Protein AF-A0A969RAW8-F1 (afdb_monomer_lite)

Structure (mmCIF, N/CA/C/O backbone):
data_AF-A0A969RAW8-F1
#
_entry.id   AF-A0A969RAW8-F1
#
loop_
_atom_site.group_PDB
_atom_site.id
_atom_site.type_symbol
_atom_site.label_atom_id
_atom_site.label_alt_id
_atom_site.label_comp_id
_atom_site.label_asym_id
_atom_site.label_entity_id
_atom_site.label_seq_id
_atom_site.pdbx_PDB_ins_code
_atom_site.Cartn_x
_atom_site.Cartn_y
_atom_site.Cartn_z
_atom_site.occupancy
_atom_site.B_iso_or_equiv
_atom_site.auth_seq_id
_atom_site.auth_comp_id
_atom_site.auth_asym_id
_atom_site.auth_atom_id
_atom_site.pdbx_PDB_model_num
ATOM 1 N N . MET A 1 1 ? 5.756 15.531 -31.011 1.00 53.41 1 MET A N 1
ATOM 2 C CA . MET A 1 1 ? 4.777 14.735 -30.243 1.00 53.41 1 MET A CA 1
ATOM 3 C C . MET A 1 1 ? 5.418 14.379 -28.921 1.00 53.41 1 MET A C 1
ATOM 5 O O . MET A 1 1 ? 6.504 13.820 -28.937 1.00 53.41 1 MET A O 1
ATOM 9 N N . THR A 1 2 ? 4.807 14.741 -27.801 1.00 65.00 2 THR A N 1
ATOM 10 C CA . THR A 1 2 ? 5.209 14.239 -26.485 1.00 65.00 2 THR A CA 1
ATOM 11 C C . THR A 1 2 ? 4.816 12.769 -26.397 1.00 65.00 2 THR A C 1
ATOM 13 O O . THR A 1 2 ? 3.637 12.431 -26.468 1.00 65.00 2 THR A O 1
ATOM 16 N N . THR A 1 3 ? 5.802 11.883 -26.308 1.00 72.25 3 THR A N 1
ATOM 17 C CA . THR A 1 3 ? 5.573 10.452 -26.107 1.00 72.25 3 THR A CA 1
ATOM 18 C C . THR A 1 3 ? 5.010 10.258 -24.702 1.00 72.25 3 THR A C 1
ATOM 20 O O . THR A 1 3 ? 5.694 10.544 -23.722 1.00 72.25 3 THR A O 1
ATOM 23 N N . ILE A 1 4 ? 3.760 9.807 -24.585 1.00 74.81 4 ILE A N 1
ATOM 24 C CA . ILE A 1 4 ? 3.199 9.421 -23.288 1.00 74.81 4 ILE A CA 1
ATOM 25 C C . ILE A 1 4 ? 3.856 8.095 -22.902 1.00 74.81 4 ILE A C 1
ATOM 27 O O . ILE A 1 4 ? 3.622 7.072 -23.543 1.00 74.81 4 ILE A O 1
ATOM 31 N N . GLN A 1 5 ? 4.714 8.120 -21.885 1.00 75.19 5 GLN A N 1
ATOM 32 C CA . GLN A 1 5 ? 5.276 6.904 -21.305 1.00 75.19 5 GLN A CA 1
ATOM 33 C C . GLN A 1 5 ? 4.210 6.235 -20.435 1.00 75.19 5 GLN A C 1
ATOM 35 O O . GLN A 1 5 ? 3.699 6.839 -19.494 1.00 75.19 5 GLN A O 1
ATOM 40 N N . SER A 1 6 ? 3.864 4.993 -20.769 1.00 79.94 6 SER A N 1
ATOM 41 C CA . SER A 1 6 ? 2.999 4.143 -19.955 1.00 79.94 6 SER A CA 1
ATOM 42 C C . SER A 1 6 ? 3.867 3.155 -19.187 1.00 79.94 6 SER A C 1
ATOM 44 O O . SER A 1 6 ? 4.774 2.548 -19.759 1.00 79.94 6 SER A O 1
ATOM 46 N N . TYR A 1 7 ? 3.591 3.005 -17.896 1.00 82.88 7 TYR A N 1
ATOM 47 C CA . TYR A 1 7 ? 4.262 2.043 -17.036 1.00 82.88 7 TYR A CA 1
ATOM 48 C C . TYR A 1 7 ? 3.241 1.039 -16.509 1.00 82.88 7 TYR A C 1
ATOM 50 O O . TYR A 1 7 ? 2.098 1.400 -16.232 1.00 82.88 7 TYR A O 1
ATOM 58 N N . ALA A 1 8 ? 3.654 -0.221 -16.363 1.00 85.81 8 ALA A N 1
ATOM 59 C CA . ALA A 1 8 ? 2.799 -1.251 -15.790 1.00 85.81 8 ALA A CA 1
ATOM 60 C C . ALA A 1 8 ? 2.502 -0.926 -14.319 1.00 85.81 8 ALA A C 1
ATOM 62 O O . ALA A 1 8 ? 3.418 -0.836 -13.494 1.00 85.81 8 ALA A O 1
ATOM 63 N N . THR A 1 9 ? 1.220 -0.761 -14.012 1.00 90.88 9 THR A N 1
ATOM 64 C CA . THR A 1 9 ? 0.713 -0.565 -12.655 1.00 90.88 9 THR A CA 1
ATOM 65 C C . THR A 1 9 ? 0.059 -1.859 -12.201 1.00 90.88 9 THR A C 1
ATOM 67 O O . THR A 1 9 ? -0.795 -2.404 -12.896 1.00 90.88 9 THR A O 1
ATOM 70 N N . ASN A 1 10 ? 0.475 -2.353 -11.044 1.00 93.19 10 ASN A N 1
ATOM 71 C CA . ASN A 1 10 ? -0.136 -3.493 -10.382 1.00 93.19 10 ASN A CA 1
ATOM 72 C C . ASN A 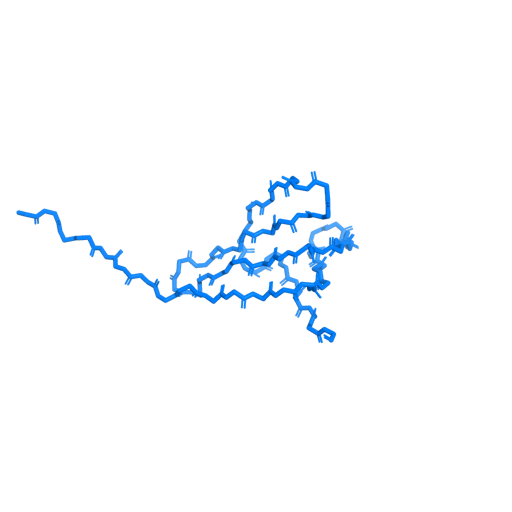1 10 ? -1.203 -3.006 -9.402 1.00 93.19 10 ASN A C 1
ATOM 74 O O . ASN A 1 10 ? -1.087 -1.914 -8.841 1.00 93.19 10 ASN A O 1
ATOM 78 N N . TYR A 1 11 ? -2.214 -3.842 -9.192 1.00 94.44 11 TYR A N 1
ATOM 79 C CA . TYR A 1 11 ? -3.327 -3.594 -8.287 1.00 94.44 11 TYR A CA 1
ATOM 80 C C . TYR A 1 11 ? -3.481 -4.776 -7.333 1.00 94.44 11 TYR A C 1
ATOM 82 O O . TYR A 1 11 ? -3.464 -5.924 -7.775 1.00 94.44 11 TYR A O 1
ATOM 90 N N . ILE A 1 12 ? -3.610 -4.492 -6.039 1.00 94.44 12 ILE A N 1
ATOM 91 C CA . ILE A 1 12 ? -3.846 -5.483 -4.986 1.00 94.44 12 ILE A CA 1
ATOM 92 C C . ILE A 1 12 ? -5.067 -5.034 -4.187 1.00 94.44 12 ILE A C 1
ATOM 94 O O . ILE A 1 12 ? -5.120 -3.890 -3.739 1.00 94.44 12 ILE A O 1
ATOM 98 N N . GLU A 1 13 ? -6.030 -5.924 -3.982 1.00 95.00 13 GLU A N 1
ATOM 99 C CA . GLU A 1 13 ? -7.180 -5.692 -3.103 1.00 95.00 13 GLU A CA 1
ATOM 100 C C . GLU A 1 13 ? -6.902 -6.212 -1.693 1.00 95.00 13 GLU A C 1
ATOM 102 O O . GLU A 1 13 ? -6.175 -7.189 -1.531 1.00 95.00 13 GLU A O 1
ATOM 107 N N . ASN A 1 14 ? -7.512 -5.578 -0.686 1.00 94.69 14 ASN A N 1
ATOM 108 C CA . ASN A 1 14 ? -7.487 -6.016 0.716 1.00 94.69 14 ASN A CA 1
ATOM 109 C C . ASN A 1 14 ? -6.071 -6.327 1.230 1.00 94.69 14 ASN A C 1
ATOM 111 O O . ASN A 1 14 ? -5.804 -7.401 1.762 1.00 94.69 14 ASN A O 1
ATOM 115 N N . ALA A 1 15 ? -5.149 -5.385 1.030 1.00 93.81 15 ALA A N 1
ATOM 116 C CA . ALA A 1 15 ? -3.754 -5.544 1.416 1.00 93.81 15 ALA A CA 1
ATOM 117 C C . ALA A 1 15 ? -3.480 -4.913 2.780 1.00 93.81 15 ALA A C 1
ATOM 119 O O . ALA A 1 15 ? -3.980 -3.830 3.095 1.00 93.81 15 ALA A O 1
ATOM 120 N N . LYS A 1 16 ? -2.576 -5.522 3.542 1.00 95.31 16 LYS A N 1
ATOM 121 C CA . LYS A 1 16 ? -2.040 -4.914 4.755 1.00 95.31 16 LYS A CA 1
ATOM 122 C C . LYS A 1 16 ? -0.732 -4.201 4.427 1.00 95.31 16 LYS A C 1
ATOM 124 O O . LYS A 1 16 ? 0.220 -4.807 3.940 1.00 95.31 16 LYS A O 1
ATOM 129 N N . VAL A 1 17 ? -0.682 -2.894 4.674 1.00 94.88 17 VAL A N 1
ATOM 130 C CA . VAL A 1 17 ? 0.470 -2.042 4.351 1.00 94.88 17 VAL A CA 1
ATOM 131 C C . VAL A 1 17 ? 1.112 -1.527 5.629 1.00 94.88 17 VAL A C 1
ATOM 133 O O . VAL A 1 17 ? 0.469 -0.848 6.421 1.00 94.88 17 VAL A O 1
ATOM 136 N N . THR A 1 18 ? 2.400 -1.797 5.819 1.00 96.00 18 THR A N 1
ATOM 137 C CA . THR A 1 18 ? 3.183 -1.255 6.936 1.00 96.00 18 THR A CA 1
ATOM 138 C C . THR A 1 18 ? 4.087 -0.136 6.440 1.00 96.00 18 THR A C 1
ATOM 140 O O . THR A 1 18 ? 4.914 -0.355 5.557 1.00 96.00 18 THR A O 1
ATOM 143 N N . LEU A 1 19 ? 3.953 1.061 7.009 1.00 93.38 19 LEU A N 1
ATOM 144 C CA . LEU A 1 19 ? 4.847 2.187 6.749 1.00 93.38 19 LEU A CA 1
ATOM 145 C C . LEU A 1 19 ? 6.149 2.010 7.532 1.00 93.38 19 LEU A C 1
ATOM 147 O O . LEU A 1 19 ? 6.1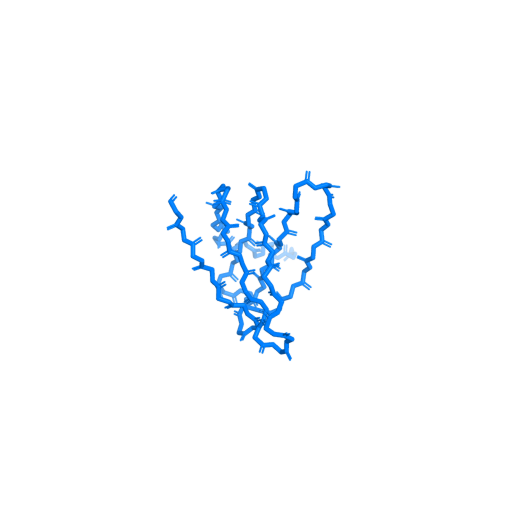43 1.952 8.759 1.00 93.38 19 LEU A O 1
ATOM 151 N N . VAL A 1 20 ? 7.274 1.975 6.822 1.00 90.94 20 VAL A N 1
ATOM 152 C CA . VAL A 1 20 ? 8.602 1.689 7.389 1.00 90.94 20 VAL A CA 1
ATOM 153 C C . VAL A 1 20 ? 9.052 2.773 8.373 1.00 90.94 20 VAL A C 1
ATOM 155 O O . VAL A 1 20 ? 9.698 2.475 9.371 1.00 90.94 20 VAL A O 1
ATOM 158 N N . THR A 1 21 ? 8.708 4.038 8.122 1.00 82.81 21 THR A N 1
ATOM 159 C CA . THR A 1 21 ? 9.185 5.177 8.926 1.00 82.81 21 THR A CA 1
ATOM 160 C C . THR A 1 21 ? 8.491 5.316 10.278 1.00 82.81 21 THR A C 1
ATOM 162 O O . THR A 1 21 ? 9.093 5.833 11.215 1.00 82.81 21 THR A O 1
ATOM 165 N N . SER A 1 22 ? 7.235 4.886 10.385 1.00 86.00 22 SER A N 1
ATOM 166 C CA . SER A 1 22 ? 6.411 5.040 11.591 1.00 86.00 22 SER A CA 1
ATOM 167 C C . SER A 1 22 ? 5.997 3.710 12.220 1.00 86.00 22 SER A C 1
ATOM 169 O O . SER A 1 22 ? 5.336 3.716 13.257 1.00 86.00 22 SER A O 1
ATOM 171 N N . SER A 1 23 ? 6.327 2.580 11.585 1.00 88.00 23 SER A N 1
ATOM 172 C CA . SER A 1 23 ? 5.772 1.253 11.891 1.00 88.00 23 SER A CA 1
ATOM 173 C C . SER A 1 23 ? 4.236 1.232 11.921 1.00 88.00 23 SER A C 1
ATOM 175 O O . SER A 1 23 ? 3.628 0.354 12.532 1.00 88.00 23 SER A O 1
ATOM 177 N N . GLN A 1 24 ? 3.591 2.212 11.280 1.00 92.81 24 GLN A N 1
ATOM 178 C CA . GLN A 1 24 ? 2.142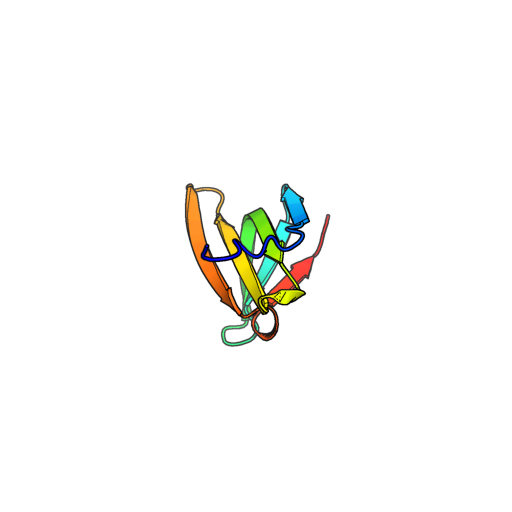 2.298 11.208 1.00 92.81 24 GLN A CA 1
ATOM 179 C C . GLN A 1 24 ? 1.626 1.233 10.248 1.00 92.81 24 GLN A C 1
ATOM 181 O O . GLN A 1 24 ? 2.061 1.160 9.100 1.00 92.81 24 GLN A O 1
ATOM 186 N N . VAL A 1 25 ? 0.657 0.452 10.710 1.00 94.38 25 VAL A N 1
ATOM 187 C CA . VAL A 1 25 ? -0.044 -0.537 9.894 1.00 94.38 25 VAL A CA 1
ATOM 188 C C . VAL A 1 25 ? -1.343 0.069 9.375 1.00 94.38 25 VAL A C 1
ATOM 190 O O . VAL A 1 25 ? -2.081 0.720 10.117 1.00 94.38 25 VAL A O 1
ATOM 193 N N . ILE A 1 26 ? -1.603 -0.132 8.090 1.00 94.12 26 ILE A N 1
ATOM 194 C CA . ILE A 1 26 ? -2.779 0.336 7.371 1.00 94.12 26 ILE A CA 1
ATOM 195 C C . ILE A 1 26 ? -3.450 -0.880 6.740 1.00 94.12 26 ILE A C 1
ATOM 197 O O . ILE A 1 26 ? -2.873 -1.535 5.874 1.00 94.12 26 ILE A O 1
ATOM 201 N N . GLU A 1 27 ? -4.690 -1.132 7.140 1.00 94.75 27 GLU A N 1
ATOM 202 C CA . GLU A 1 27 ? -5.588 -2.028 6.415 1.00 94.75 27 GLU A CA 1
ATOM 203 C C . GLU A 1 27 ? -6.089 -1.283 5.172 1.00 94.75 27 GLU A C 1
ATOM 205 O O . GLU A 1 27 ? -6.894 -0.347 5.261 1.00 94.75 27 GLU A O 1
ATOM 210 N N . ALA A 1 28 ? -5.546 -1.631 4.007 1.00 94.94 28 ALA A N 1
ATOM 211 C CA . ALA A 1 28 ? -5.873 -0.985 2.749 1.00 94.94 28 ALA A CA 1
ATOM 212 C C . ALA A 1 28 ? -7.022 -1.722 2.063 1.00 94.94 28 ALA A C 1
ATOM 214 O O . ALA A 1 28 ? -7.006 -2.941 1.912 1.00 94.94 28 ALA A O 1
ATOM 215 N N . LYS A 1 29 ? -8.001 -0.959 1.584 1.00 96.31 29 LYS A N 1
ATOM 216 C CA . LYS A 1 29 ? -9.029 -1.455 0.665 1.00 96.31 29 LYS A CA 1
ATOM 217 C C . LYS A 1 29 ? -8.389 -1.911 -0.640 1.00 96.31 29 LYS A C 1
ATOM 219 O O . LYS A 1 29 ? -8.711 -2.977 -1.152 1.00 96.31 29 LYS A O 1
ATOM 224 N N . SER A 1 30 ? -7.438 -1.127 -1.142 1.00 96.25 30 SER A N 1
ATOM 225 C CA . SER A 1 30 ? -6.614 -1.523 -2.277 1.00 96.25 30 SER A CA 1
ATOM 226 C C . SER A 1 30 ? -5.301 -0.757 -2.347 1.00 96.25 30 SER A C 1
ATOM 228 O O . SER A 1 30 ? -5.183 0.351 -1.822 1.00 96.25 30 SER A O 1
ATOM 230 N N . VAL A 1 31 ? -4.331 -1.316 -3.060 1.00 95.94 31 VAL A N 1
ATOM 231 C CA . VAL A 1 31 ? -3.041 -0.698 -3.345 1.00 95.94 31 VAL A CA 1
ATOM 232 C C . VAL A 1 31 ? -2.778 -0.738 -4.843 1.00 95.94 31 VAL A C 1
ATOM 234 O O . VAL A 1 31 ? -2.820 -1.795 -5.464 1.00 95.94 31 VAL A O 1
ATOM 237 N N . GLU A 1 32 ? -2.472 0.420 -5.414 1.00 95.75 32 GLU A N 1
ATOM 238 C CA . GLU A 1 32 ? -1.950 0.560 -6.770 1.00 95.75 32 GLU A CA 1
ATOM 239 C C . GLU A 1 32 ? -0.461 0.886 -6.681 1.00 95.75 32 GLU A C 1
ATOM 241 O O . GLU A 1 32 ? -0.065 1.792 -5.946 1.00 95.75 32 GLU A O 1
ATOM 246 N N . TYR A 1 33 ? 0.386 0.189 -7.429 1.00 94.31 33 TYR A N 1
ATOM 247 C CA . TYR A 1 33 ? 1.812 0.499 -7.432 1.00 94.31 33 TYR A CA 1
ATOM 248 C C . 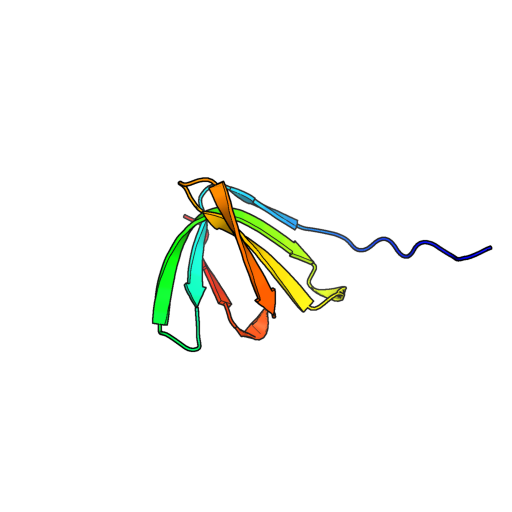TYR A 1 33 ? 2.466 0.242 -8.771 1.00 94.31 33 TYR A C 1
ATOM 250 O O . TYR A 1 33 ? 2.111 -0.674 -9.510 1.00 94.31 33 TYR A O 1
ATOM 258 N N . CYS A 1 34 ? 3.484 1.038 -9.065 1.00 92.81 34 CYS A N 1
ATOM 259 C CA . CYS A 1 34 ? 4.295 0.857 -10.250 1.00 92.81 34 CYS A CA 1
ATOM 260 C C . CYS A 1 34 ? 5.773 0.901 -9.855 1.00 92.81 34 CYS A C 1
ATOM 262 O O . CYS A 1 34 ? 6.295 1.925 -9.416 1.00 92.81 34 CYS A O 1
ATOM 264 N N . ILE A 1 35 ? 6.451 -0.239 -10.016 1.00 88.75 35 ILE A N 1
ATOM 265 C CA . ILE A 1 35 ? 7.857 -0.410 -9.618 1.00 88.75 35 ILE A CA 1
ATOM 266 C C . ILE A 1 35 ? 8.766 0.524 -10.424 1.00 88.75 35 ILE A C 1
ATOM 268 O O . ILE A 1 35 ? 9.697 1.095 -9.870 1.00 88.75 35 ILE A O 1
ATOM 272 N N . ALA A 1 36 ? 8.467 0.727 -11.711 1.00 88.94 36 ALA A N 1
ATOM 273 C CA . ALA A 1 36 ? 9.286 1.553 -12.596 1.00 88.94 36 ALA A CA 1
ATOM 274 C C . ALA A 1 36 ? 9.308 3.037 -12.191 1.00 88.94 36 ALA A C 1
ATOM 276 O O . ALA A 1 36 ? 10.336 3.688 -12.347 1.00 88.94 36 ALA A O 1
ATOM 277 N N . ILE A 1 37 ? 8.199 3.562 -11.658 1.00 89.50 37 ILE A N 1
ATOM 278 C CA . ILE A 1 37 ? 8.117 4.951 -11.173 1.00 89.50 37 ILE A CA 1
ATOM 279 C C . ILE A 1 37 ? 8.418 5.065 -9.672 1.00 89.50 37 ILE A C 1
ATOM 281 O O . ILE A 1 37 ? 8.603 6.170 -9.175 1.00 89.50 37 ILE A O 1
ATOM 285 N N . GLY A 1 38 ? 8.456 3.942 -8.947 1.00 93.44 38 GLY A N 1
ATOM 286 C CA . GLY A 1 38 ? 8.828 3.883 -7.533 1.00 93.44 38 GLY A CA 1
ATOM 287 C C . GLY A 1 38 ? 7.749 4.349 -6.554 1.00 93.44 38 GLY A C 1
ATOM 288 O O . GLY A 1 38 ? 8.059 4.566 -5.387 1.00 93.44 38 GLY A O 1
ATOM 289 N N . TYR A 1 39 ? 6.491 4.492 -6.979 1.00 94.44 39 TYR A N 1
ATOM 290 C CA . TYR A 1 39 ? 5.405 4.972 -6.118 1.00 94.44 39 TYR A CA 1
ATOM 291 C C . TYR A 1 39 ? 4.335 3.911 -5.865 1.00 94.44 39 TYR A C 1
ATOM 293 O O . TYR A 1 39 ? 4.010 3.084 -6.721 1.00 94.44 39 TYR A O 1
ATOM 301 N N . VAL A 1 40 ? 3.778 3.995 -4.661 1.00 95.44 40 VAL A N 1
ATOM 302 C CA . VAL A 1 40 ? 2.644 3.237 -4.142 1.00 95.44 40 VAL A CA 1
ATOM 303 C C . VAL A 1 40 ? 1.538 4.231 -3.798 1.00 95.44 40 VAL A C 1
ATOM 305 O O . VAL A 1 40 ? 1.780 5.240 -3.131 1.00 95.44 40 VAL A O 1
ATOM 308 N N . LYS A 1 41 ? 0.320 3.921 -4.227 1.00 95.94 41 LYS A N 1
ATOM 309 C CA . LYS A 1 41 ? -0.925 4.578 -3.846 1.00 95.94 41 LYS A CA 1
ATOM 310 C C . LYS A 1 41 ? -1.737 3.585 -3.021 1.00 95.94 41 LYS A C 1
ATOM 312 O O . LYS A 1 41 ? -2.199 2.570 -3.532 1.00 95.94 41 LYS A O 1
ATOM 317 N N . VAL A 1 42 ? -1.909 3.889 -1.745 1.00 95.69 42 VAL A N 1
ATOM 318 C CA . VAL A 1 42 ? -2.702 3.110 -0.794 1.00 95.69 42 VAL A CA 1
ATOM 319 C C . VAL A 1 42 ? -4.063 3.775 -0.658 1.00 95.69 42 VAL A C 1
ATOM 321 O O . VAL A 1 42 ? -4.137 4.965 -0.355 1.00 95.69 42 VAL A O 1
ATOM 324 N N . ILE A 1 43 ? -5.129 3.013 -0.871 1.00 97.00 43 ILE A N 1
ATOM 325 C CA . ILE A 1 43 ? -6.509 3.432 -0.630 1.00 97.00 43 ILE A CA 1
ATOM 326 C C . ILE A 1 43 ? -6.968 2.718 0.638 1.00 97.00 43 ILE A C 1
ATOM 328 O O . ILE A 1 43 ? -7.007 1.488 0.689 1.00 97.00 43 ILE A O 1
ATOM 332 N N . THR A 1 44 ? -7.262 3.480 1.683 1.00 95.12 44 THR A N 1
ATOM 333 C CA . THR A 1 44 ? -7.702 2.961 2.984 1.00 95.12 44 THR A CA 1
ATOM 334 C C . THR A 1 44 ? -9.178 2.556 2.954 1.00 95.12 44 THR A C 1
ATOM 336 O O . THR A 1 44 ? -9.913 2.888 2.025 1.00 95.12 44 THR A O 1
ATOM 339 N N . GLN A 1 45 ? -9.634 1.844 3.987 1.00 93.94 45 GLN A N 1
ATOM 340 C CA . GLN A 1 45 ? -11.043 1.435 4.119 1.00 93.94 45 GLN A CA 1
ATOM 341 C C . GLN A 1 45 ? -12.028 2.616 4.185 1.00 93.94 45 GLN A C 1
ATOM 343 O O . GLN A 1 45 ? -13.181 2.475 3.793 1.00 93.94 45 GLN A O 1
ATOM 348 N N . ASP A 1 46 ? -11.577 3.785 4.643 1.00 94.75 46 ASP A N 1
ATOM 349 C CA . ASP A 1 46 ? -12.355 5.030 4.673 1.00 94.75 46 ASP A CA 1
ATOM 350 C C . ASP A 1 46 ? -12.132 5.922 3.434 1.00 94.75 46 ASP A C 1
ATOM 352 O O . ASP A 1 46 ? -12.328 7.134 3.496 1.00 94.75 46 ASP A O 1
ATOM 356 N N . ASP A 1 47 ? -11.698 5.323 2.318 1.00 93.12 47 ASP A N 1
ATOM 357 C CA . ASP A 1 47 ? -11.458 5.959 1.012 1.00 93.12 47 ASP A CA 1
ATOM 358 C C . ASP A 1 47 ? -10.447 7.128 1.034 1.00 93.12 47 ASP A C 1
ATOM 360 O O . ASP A 1 47 ? -10.356 7.922 0.090 1.00 93.12 47 ASP A O 1
ATOM 364 N N . ARG A 1 48 ? -9.608 7.222 2.075 1.00 95.56 48 ARG A N 1
ATOM 365 C CA . ARG A 1 48 ? -8.450 8.123 2.064 1.00 95.56 48 ARG A CA 1
ATOM 366 C C . ARG A 1 48 ? -7.351 7.539 1.189 1.00 95.56 48 ARG A C 1
ATOM 368 O O . ARG A 1 48 ? -7.130 6.332 1.127 1.00 95.56 48 ARG A O 1
ATOM 375 N N . THR A 1 49 ? -6.630 8.426 0.514 1.00 95.88 49 THR A N 1
ATOM 376 C CA . THR A 1 49 ? -5.507 8.048 -0.343 1.00 95.88 49 THR A CA 1
ATOM 377 C C . THR A 1 49 ? -4.198 8.507 0.282 1.00 95.88 49 THR A C 1
ATOM 379 O O . THR A 1 49 ? -4.032 9.685 0.595 1.00 95.88 49 THR A O 1
ATOM 382 N N . LEU A 1 50 ? -3.251 7.583 0.415 1.00 94.50 50 LEU A N 1
ATOM 383 C CA . LEU A 1 50 ? -1.864 7.863 0.762 1.00 94.50 50 LEU A CA 1
ATOM 384 C C . LEU A 1 50 ? -0.983 7.532 -0.441 1.00 94.50 50 LEU A C 1
ATOM 386 O O . LEU A 1 50 ? -1.052 6.428 -0.972 1.00 94.50 50 LEU A O 1
ATOM 390 N N . ILE A 1 51 ? -0.128 8.467 -0.852 1.00 95.19 51 ILE A N 1
ATOM 391 C CA . ILE A 1 51 ? 0.870 8.235 -1.900 1.00 95.19 51 ILE A CA 1
ATOM 392 C C . ILE A 1 51 ? 2.251 8.325 -1.264 1.00 95.19 51 ILE A C 1
ATOM 394 O O . ILE A 1 51 ? 2.566 9.303 -0.588 1.00 95.19 51 ILE A O 1
ATOM 398 N N . THR A 1 52 ? 3.073 7.300 -1.466 1.00 95.06 52 THR A N 1
ATOM 399 C CA . THR A 1 52 ? 4.424 7.230 -0.905 1.00 95.06 52 THR A CA 1
ATOM 400 C C . THR A 1 52 ? 5.364 6.459 -1.825 1.00 95.06 52 THR A C 1
ATOM 402 O O . THR A 1 52 ? 4.930 5.778 -2.754 1.00 95.06 52 THR A O 1
ATOM 405 N N . HIS A 1 53 ? 6.667 6.589 -1.592 1.00 95.25 53 HIS A N 1
ATOM 406 C CA . HIS A 1 53 ? 7.674 5.823 -2.318 1.00 95.25 53 HIS A CA 1
ATOM 407 C C . HIS A 1 53 ? 7.617 4.342 -1.908 1.00 95.25 53 HIS A C 1
ATOM 409 O O . HIS A 1 53 ? 7.415 4.034 -0.734 1.00 95.25 53 HIS A O 1
ATOM 415 N N . ILE A 1 54 ? 7.838 3.420 -2.848 1.00 93.25 54 ILE A N 1
ATOM 416 C CA . ILE A 1 54 ? 7.741 1.968 -2.620 1.00 93.25 54 ILE A CA 1
ATOM 417 C C . ILE A 1 54 ? 8.717 1.474 -1.542 1.00 93.25 54 ILE A C 1
ATOM 419 O O . ILE A 1 54 ? 8.406 0.549 -0.804 1.00 93.25 54 ILE A O 1
ATOM 423 N N . GLY A 1 55 ? 9.864 2.142 -1.381 1.00 93.94 55 GLY A N 1
ATOM 424 C CA . GLY A 1 55 ? 10.822 1.845 -0.308 1.00 93.94 55 GLY A CA 1
ATOM 425 C C . GLY A 1 55 ? 10.336 2.198 1.105 1.00 93.94 55 GLY A C 1
ATOM 426 O O . GLY A 1 55 ? 10.964 1.791 2.076 1.00 93.94 55 GLY A O 1
ATOM 427 N N . ASN A 1 56 ? 9.233 2.940 1.237 1.00 94.44 56 ASN A N 1
ATOM 428 C CA . ASN A 1 56 ? 8.669 3.337 2.529 1.00 94.44 56 ASN A CA 1
ATOM 429 C C . ASN A 1 56 ? 7.579 2.381 3.021 1.00 94.44 56 ASN A C 1
ATOM 431 O O . ASN A 1 56 ? 6.990 2.643 4.071 1.00 94.44 56 ASN A O 1
ATOM 435 N N . VAL A 1 57 ? 7.262 1.323 2.271 1.00 94.50 57 VAL A N 1
ATOM 436 C CA . VAL A 1 57 ? 6.163 0.410 2.593 1.0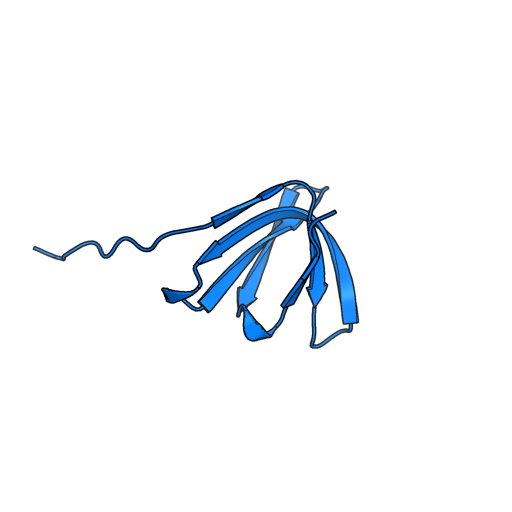0 94.50 57 VAL A CA 1
ATOM 437 C C . VAL A 1 57 ? 6.584 -1.048 2.498 1.00 94.50 57 VAL A C 1
ATOM 439 O O . VAL A 1 57 ? 7.351 -1.440 1.624 1.00 94.50 57 VAL A O 1
ATOM 442 N N . VAL A 1 58 ? 6.009 -1.864 3.372 1.00 94.06 58 VAL A N 1
ATOM 443 C CA . VAL A 1 58 ? 5.949 -3.319 3.228 1.00 94.06 58 VAL A CA 1
ATOM 444 C C . VAL A 1 58 ? 4.491 -3.684 2.981 1.00 94.06 58 VAL A C 1
ATOM 446 O O . VAL A 1 58 ? 3.620 -3.259 3.738 1.00 94.06 58 VAL A O 1
ATOM 449 N N . MET A 1 59 ? 4.222 -4.423 1.907 1.00 91.88 59 MET A N 1
ATOM 450 C CA . MET A 1 59 ? 2.876 -4.855 1.525 1.00 91.88 59 MET A CA 1
ATOM 451 C C . MET A 1 59 ? 2.757 -6.361 1.757 1.00 91.88 59 MET A C 1
ATOM 453 O O . MET A 1 59 ? 3.530 -7.131 1.190 1.00 91.88 59 MET A O 1
ATOM 457 N N . GLU A 1 60 ? 1.799 -6.766 2.581 1.00 89.75 60 GLU A N 1
ATOM 458 C CA . GLU A 1 60 ? 1.451 -8.161 2.840 1.00 89.75 60 GLU A CA 1
ATOM 459 C C . GLU A 1 60 ? 0.112 -8.456 2.151 1.00 89.75 60 GLU A C 1
ATOM 461 O O . GLU A 1 60 ? -0.869 -7.733 2.349 1.00 89.75 60 GLU A O 1
ATOM 466 N N . VAL A 1 61 ? 0.085 -9.497 1.315 1.00 78.94 61 VAL A N 1
ATOM 467 C CA . VAL A 1 61 ? -1.138 -9.991 0.670 1.00 78.94 61 VAL A CA 1
ATOM 468 C C . VAL A 1 61 ? -1.662 -11.137 1.525 1.00 78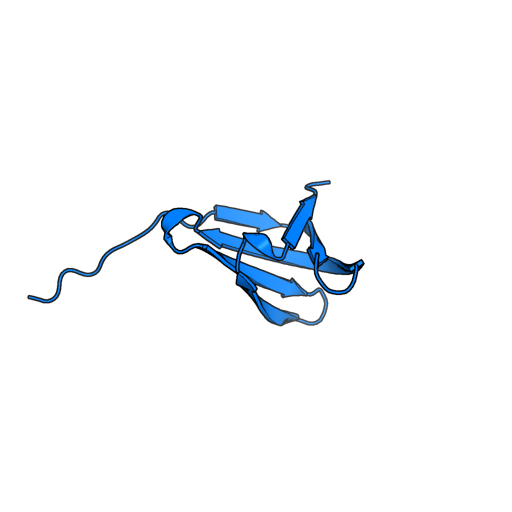.94 61 VAL A C 1
ATOM 470 O O . VAL A 1 61 ? -0.942 -12.117 1.727 1.00 78.94 61 VAL A O 1
ATOM 473 N N . THR A 1 62 ? -2.868 -10.982 2.062 1.00 63.50 62 THR A N 1
ATOM 474 C CA . THR A 1 62 ? -3.585 -12.020 2.822 1.00 63.50 62 THR A CA 1
ATOM 475 C C . THR A 1 62 ? -4.469 -12.876 1.937 1.00 63.50 62 THR A C 1
ATOM 477 O O . THR A 1 62 ? -5.084 -12.311 1.006 1.00 63.50 62 THR A O 1
#

Foldseek 3Di:
DPDDDDFDKDKAAQKWKQFQVPRDIARFRMWIDGVVVQKIWTQGPVRDIDIDGVVRIDIDHD

Radius of gyration: 12.48 Å; chains: 1; bounding box: 23×27×42 Å

Sequence (62 aa):
MTTIQSYATNYIENAKVTLVTSSQVIEAKSVEYCIAIGYVKVITQDDRTLITHIGNVVMEVT

Secondary structure (DSSP, 8-state):
---------EEEEEEEEEETTT--EEEEEEEEEETTTTEEEEEETTS-EEEEEGGGEEEEE-

pLDDT: mean 90.28, std 8.77, range [53.41, 97.0]